Protein AF-A0AAW4N922-F1 (afdb_monomer)

Radius of gyration: 13.3 Å; Cα contacts (8 Å, |Δi|>4): 66; chains: 1; bounding box: 39×26×31 Å

Foldseek 3Di:
DDPPPPPPVQDKDKDFLVVPAPDPLQPVLQDVQNNVQSVVCVVVVHRIGIGRPVSVVSSVVVSVVD

Solvent-accessible surface area (backbone atoms only — not comparable to full-atom values): 4007 Å² total; per-residue (Å²): 141,78,83,76,76,73,80,66,82,72,54,69,38,80,46,54,27,80,77,52,54,92,37,73,90,43,63,89,44,54,50,65,71,51,50,54,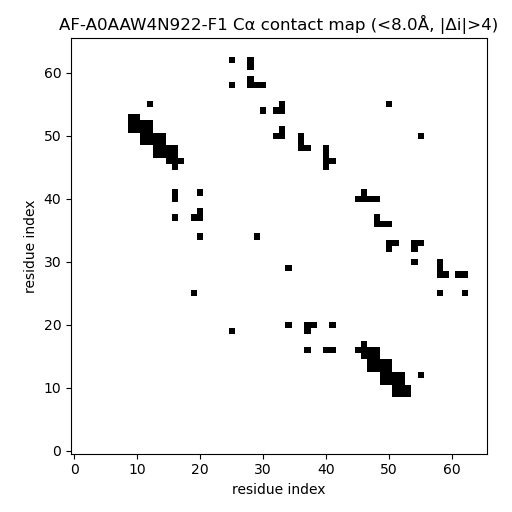38,29,50,52,23,55,77,70,69,40,66,51,32,70,35,50,36,71,60,49,54,47,26,51,55,54,52,76,75,110

Organism: NCBI:txid165179

Mean predicted aligned error: 6.59 Å

Structure (mmCIF, N/CA/C/O backbone):
data_AF-A0AAW4N922-F1
#
_entry.id   AF-A0AAW4N922-F1
#
loop_
_atom_site.group_PDB
_atom_site.id
_atom_site.type_symbol
_atom_site.label_atom_id
_atom_site.label_alt_id
_atom_site.label_comp_id
_atom_site.label_asym_id
_atom_site.label_entity_id
_atom_site.label_seq_id
_atom_site.pdbx_PDB_ins_code
_atom_site.Cartn_x
_atom_site.Cartn_y
_atom_site.Cartn_z
_atom_site.occupancy
_atom_site.B_iso_or_equiv
_atom_site.auth_seq_id
_atom_site.auth_comp_id
_atom_site.auth_asym_id
_atom_site.auth_atom_id
_atom_site.pdbx_PDB_model_num
ATOM 1 N N . MET A 1 1 ? 31.114 11.508 12.455 1.00 45.25 1 MET A N 1
ATOM 2 C CA . MET A 1 1 ? 30.313 10.857 11.400 1.00 45.25 1 MET A CA 1
ATOM 3 C C . MET A 1 1 ? 28.866 11.130 11.748 1.00 45.25 1 MET A C 1
ATOM 5 O O . MET A 1 1 ? 28.286 10.406 12.537 1.00 45.25 1 MET A O 1
ATOM 9 N N . GLU A 1 2 ? 28.335 12.254 11.284 1.00 48.62 2 GLU A N 1
ATOM 10 C CA . GLU A 1 2 ? 26.937 12.626 11.508 1.00 48.62 2 GLU A CA 1
ATOM 11 C C . GLU A 1 2 ? 26.370 12.982 10.146 1.00 48.62 2 GLU A C 1
ATOM 13 O O . GLU A 1 2 ? 26.384 14.133 9.706 1.00 48.62 2 GLU A O 1
ATOM 18 N N . GLU A 1 3 ? 25.934 11.955 9.428 1.00 49.44 3 GLU A N 1
ATOM 19 C CA . GLU A 1 3 ? 25.088 12.160 8.267 1.00 49.44 3 GLU A CA 1
ATOM 20 C C . GLU A 1 3 ? 23.728 12.592 8.799 1.00 49.44 3 GLU A C 1
ATOM 22 O O . GLU A 1 3 ? 22.875 11.786 9.167 1.00 49.44 3 GLU A O 1
ATOM 27 N N . LYS A 1 4 ? 23.574 13.914 8.915 1.00 44.94 4 LY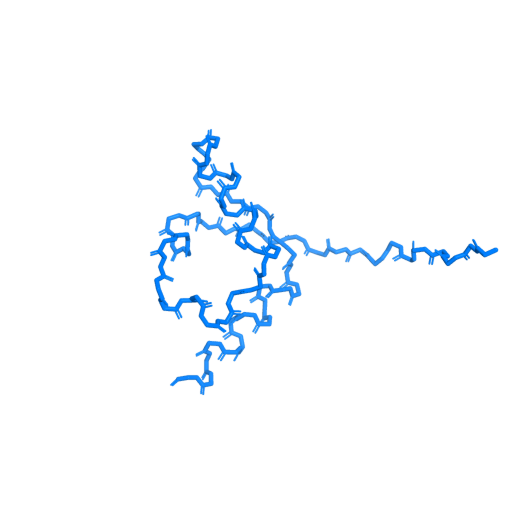S A N 1
ATOM 28 C CA . LYS A 1 4 ? 22.305 14.589 9.163 1.00 44.94 4 LYS A CA 1
ATOM 29 C C . LYS A 1 4 ? 21.300 14.057 8.148 1.00 44.94 4 LYS A C 1
ATOM 31 O O . LYS A 1 4 ? 21.300 14.476 6.989 1.00 44.94 4 LYS A O 1
ATOM 36 N N . LYS A 1 5 ? 20.455 13.125 8.587 1.00 51.28 5 LYS A N 1
ATOM 37 C CA . LYS A 1 5 ? 19.273 12.670 7.864 1.00 51.28 5 LYS A CA 1
ATOM 38 C C . LYS A 1 5 ? 18.402 13.915 7.701 1.00 51.28 5 LYS A C 1
ATOM 40 O O . LYS A 1 5 ? 17.685 14.297 8.616 1.00 51.28 5 LYS A O 1
ATOM 45 N N . LYS A 1 6 ? 18.555 14.630 6.579 1.00 48.62 6 LYS A N 1
ATOM 46 C CA . LYS A 1 6 ? 17.618 15.679 6.174 1.00 48.62 6 LYS A CA 1
ATOM 47 C C . LYS A 1 6 ? 16.250 15.019 6.233 1.00 48.62 6 LYS A C 1
ATOM 49 O O . LYS A 1 6 ? 15.989 14.112 5.443 1.00 48.62 6 LYS A O 1
ATOM 54 N N . GLU A 1 7 ? 15.418 15.448 7.171 1.00 50.06 7 GLU A N 1
ATOM 55 C CA . GLU A 1 7 ? 13.988 15.174 7.182 1.00 50.06 7 GLU A CA 1
ATOM 56 C C . GLU A 1 7 ? 13.418 15.778 5.894 1.00 50.06 7 GLU A C 1
ATOM 58 O O . GLU A 1 7 ? 12.931 16.906 5.852 1.00 50.06 7 GLU A O 1
ATOM 63 N N . LYS A 1 8 ? 13.558 15.056 4.775 1.00 59.88 8 LYS A N 1
ATOM 64 C CA . LYS A 1 8 ? 12.699 15.272 3.623 1.00 59.88 8 LYS A CA 1
ATOM 65 C C . LYS A 1 8 ? 11.303 15.065 4.176 1.00 59.88 8 LYS A C 1
ATOM 67 O O . LYS A 1 8 ? 11.010 14.001 4.713 1.00 59.88 8 LYS A O 1
ATOM 72 N N . LYS A 1 9 ? 10.477 16.100 4.088 1.00 63.81 9 LYS A N 1
ATOM 73 C CA . LYS A 1 9 ? 9.053 16.021 4.374 1.00 63.81 9 LYS A CA 1
ATOM 74 C C . LYS A 1 9 ? 8.484 14.965 3.422 1.00 63.81 9 LYS A C 1
ATOM 76 O O . LYS A 1 9 ? 8.276 15.250 2.247 1.00 63.81 9 LYS A O 1
ATOM 81 N N . VAL A 1 10 ? 8.389 13.722 3.890 1.00 74.19 10 VAL A N 1
ATOM 82 C CA . VAL A 1 10 ? 7.822 12.620 3.117 1.00 74.19 10 VAL A CA 1
ATOM 83 C C . VAL A 1 10 ? 6.325 12.861 3.125 1.00 74.19 10 VAL A C 1
ATOM 85 O O . VAL A 1 10 ? 5.676 12.758 4.165 1.00 74.19 10 VAL A O 1
ATOM 88 N N . GLU A 1 11 ? 5.801 13.287 1.982 1.00 89.19 11 GLU A N 1
ATOM 89 C CA . GLU A 1 11 ? 4.363 13.380 1.785 1.00 89.19 11 GLU A CA 1
ATOM 90 C C . GLU A 1 11 ? 3.784 11.968 1.858 1.00 89.19 11 GLU A C 1
ATOM 92 O O . GLU A 1 11 ? 4.305 11.053 1.225 1.00 89.19 11 GLU A O 1
ATOM 97 N N . MET A 1 12 ? 2.765 11.777 2.695 1.00 93.19 12 MET A N 1
ATOM 98 C CA . MET A 1 12 ? 2.144 10.476 2.928 1.00 93.19 12 MET A CA 1
ATOM 99 C C . MET A 1 12 ? 0.816 10.426 2.181 1.00 93.19 12 MET A C 1
ATOM 101 O O . MET A 1 12 ? 0.003 11.342 2.312 1.00 93.19 12 MET A O 1
ATOM 105 N N . LYS A 1 13 ? 0.586 9.349 1.437 1.00 93.44 13 LYS A N 1
ATOM 106 C CA . LYS A 1 13 ? -0.658 9.074 0.723 1.00 93.44 13 LYS A CA 1
ATOM 107 C C . LYS A 1 13 ? -1.394 7.940 1.417 1.00 93.44 13 LYS A C 1
ATOM 109 O O . LYS A 1 13 ? -0.780 6.962 1.838 1.00 93.44 13 LYS A O 1
ATOM 114 N N . GLU A 1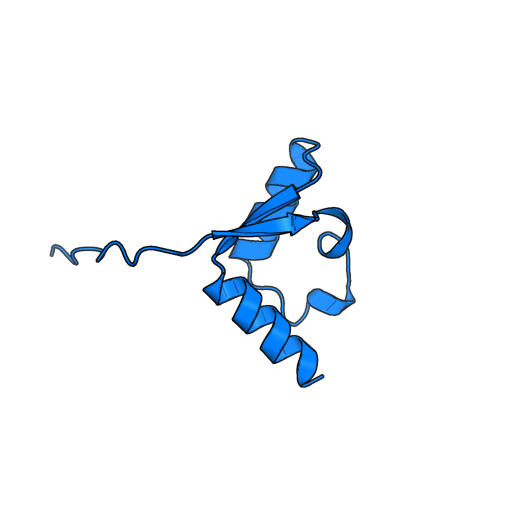 14 ? -2.704 8.090 1.548 1.00 95.81 14 GLU A N 1
ATOM 115 C CA . GLU A 1 14 ? -3.566 7.049 2.092 1.00 95.81 14 GLU A CA 1
ATOM 116 C C . GLU A 1 14 ? -4.105 6.182 0.954 1.00 95.81 14 GLU A C 1
ATOM 118 O O . GLU A 1 14 ? -4.621 6.703 -0.038 1.00 95.81 14 GLU A O 1
ATOM 123 N N . ILE A 1 15 ? -3.944 4.868 1.087 1.00 94.50 15 ILE A N 1
ATOM 124 C CA . ILE A 1 15 ? -4.358 3.880 0.089 1.00 94.50 15 ILE A CA 1
ATOM 125 C C . ILE A 1 15 ? -5.150 2.761 0.759 1.00 94.50 15 ILE A C 1
ATOM 127 O O . ILE A 1 15 ? -4.950 2.468 1.938 1.00 94.50 15 ILE A O 1
ATOM 131 N N . ARG A 1 16 ? -6.057 2.123 0.016 1.00 96.31 16 ARG A N 1
ATOM 132 C CA . ARG A 1 16 ? -6.880 1.027 0.535 1.00 96.31 16 ARG A CA 1
ATOM 133 C C . ARG A 1 16 ? -6.107 -0.285 0.508 1.00 96.31 16 ARG A C 1
ATOM 135 O O . ARG A 1 16 ? -5.648 -0.707 -0.548 1.00 96.31 16 ARG A O 1
ATOM 142 N N . VAL A 1 17 ? -6.006 -0.964 1.647 1.00 95.25 17 VAL A N 1
ATOM 143 C CA . VAL A 1 17 ? -5.180 -2.175 1.783 1.00 95.25 17 VAL A CA 1
ATOM 144 C C . VAL A 1 17 ? -5.638 -3.272 0.823 1.00 95.25 17 VAL A C 1
ATOM 146 O O . VAL A 1 17 ? -4.813 -3.853 0.125 1.00 95.25 17 VAL A O 1
ATOM 149 N N . SER A 1 18 ? -6.950 -3.498 0.720 1.00 94.06 18 SER A N 1
ATOM 150 C CA . SER A 1 18 ? -7.542 -4.546 -0.123 1.00 94.06 18 SER A CA 1
ATOM 151 C C . SER A 1 18 ? -7.278 -4.394 -1.624 1.00 94.06 18 SER A C 1
ATOM 153 O O . SER A 1 18 ? -7.393 -5.375 -2.351 1.00 94.06 18 SER A O 1
ATOM 155 N N . ASP A 1 19 ? -6.954 -3.187 -2.099 1.00 93.25 19 ASP A N 1
ATOM 156 C CA . ASP A 1 19 ? -6.720 -2.941 -3.528 1.00 93.25 19 ASP A CA 1
ATOM 157 C C . ASP A 1 19 ? -5.299 -3.363 -3.957 1.00 93.25 19 ASP A C 1
ATOM 159 O O . ASP A 1 19 ? -5.083 -3.762 -5.109 1.00 93.25 19 ASP A O 1
ATOM 163 N N . TYR A 1 20 ? -4.341 -3.338 -3.019 1.00 93.50 20 TYR A N 1
ATOM 164 C CA . TYR A 1 20 ? -2.915 -3.566 -3.290 1.00 93.50 20 TYR A CA 1
ATOM 165 C C . TYR A 1 20 ? -2.349 -4.806 -2.587 1.00 93.50 20 TYR A C 1
ATOM 167 O O . TYR A 1 20 ? -1.586 -5.560 -3.194 1.00 93.50 20 TYR A O 1
ATOM 175 N N . TYR A 1 21 ? -2.700 -5.046 -1.322 1.00 93.00 21 TYR A N 1
ATOM 176 C CA . TYR A 1 21 ? -2.173 -6.174 -0.555 1.00 93.00 21 TYR A CA 1
ATOM 177 C C . TYR A 1 21 ? -2.733 -7.499 -1.079 1.00 93.00 21 TYR A C 1
ATOM 179 O O . TYR A 1 21 ? -3.941 -7.655 -1.238 1.00 93.00 21 TYR A O 1
ATOM 187 N N . GLY A 1 22 ? -1.854 -8.461 -1.368 1.00 88.62 22 GLY A N 1
ATOM 188 C CA . GLY A 1 22 ? -2.248 -9.741 -1.969 1.00 88.62 22 GLY A CA 1
ATOM 189 C C . GLY A 1 22 ? -2.507 -9.690 -3.482 1.00 88.62 22 GLY A C 1
ATOM 190 O O . GLY A 1 22 ? -2.823 -10.717 -4.085 1.00 88.62 22 GLY A O 1
ATOM 191 N N . ASN A 1 23 ? -2.375 -8.522 -4.118 1.00 91.12 23 ASN A N 1
ATOM 192 C CA . ASN A 1 23 ? -2.636 -8.357 -5.543 1.00 91.12 23 ASN A CA 1
ATOM 193 C C . ASN A 1 23 ? -1.352 -8.557 -6.363 1.00 91.12 23 ASN A C 1
ATOM 195 O O . ASN A 1 23 ? -0.488 -7.681 -6.446 1.00 91.12 23 ASN A O 1
ATOM 199 N N . THR A 1 24 ? -1.258 -9.715 -7.022 1.00 89.38 24 THR A N 1
ATOM 200 C CA . THR A 1 24 ? -0.087 -10.134 -7.811 1.00 89.38 24 THR A CA 1
ATOM 201 C C . THR A 1 24 ? 0.278 -9.173 -8.939 1.00 89.38 24 THR A C 1
ATOM 203 O O . THR A 1 24 ? 1.437 -9.149 -9.352 1.00 89.38 24 THR A O 1
ATOM 206 N N . LYS A 1 25 ? -0.665 -8.338 -9.402 1.00 88.88 25 LYS A N 1
ATOM 207 C CA . LYS A 1 25 ? -0.415 -7.301 -10.417 1.00 88.88 25 LYS A CA 1
ATOM 208 C C . LYS A 1 25 ? 0.671 -6.316 -9.991 1.00 88.88 25 LYS A C 1
ATOM 210 O O . LYS A 1 25 ? 1.440 -5.862 -10.830 1.00 88.88 25 LYS A O 1
ATOM 215 N N . TYR A 1 26 ? 0.751 -6.019 -8.696 1.00 89.56 26 TYR A N 1
ATOM 216 C CA . TYR A 1 26 ? 1.688 -5.035 -8.165 1.00 89.56 26 TYR A CA 1
ATOM 217 C C . TYR A 1 26 ? 2.986 -5.660 -7.649 1.00 89.56 26 TYR A C 1
ATOM 219 O O . TYR A 1 26 ? 3.935 -4.932 -7.404 1.00 89.56 26 TYR A O 1
ATOM 227 N N . TYR A 1 27 ? 3.098 -6.987 -7.526 1.00 88.06 27 TYR A N 1
ATOM 228 C CA . TYR A 1 27 ? 4.257 -7.630 -6.882 1.00 88.06 27 TYR A CA 1
ATOM 229 C C . TYR A 1 27 ? 5.602 -7.319 -7.551 1.00 88.06 27 TYR A C 1
ATOM 231 O O . TYR A 1 27 ? 6.616 -7.242 -6.867 1.00 88.06 27 TYR A O 1
ATOM 239 N N . ASN A 1 28 ? 5.620 -7.110 -8.870 1.00 88.69 28 ASN A N 1
ATOM 240 C CA . ASN A 1 28 ? 6.853 -6.788 -9.597 1.00 88.69 28 ASN A CA 1
ATOM 241 C C . ASN A 1 28 ? 7.296 -5.328 -9.438 1.00 88.69 28 ASN A C 1
ATOM 243 O O . ASN A 1 28 ? 8.460 -5.013 -9.666 1.00 88.69 28 ASN A O 1
ATOM 247 N N . VAL A 1 29 ? 6.369 -4.439 -9.085 1.00 91.25 29 VAL A N 1
ATOM 248 C CA . VAL A 1 29 ? 6.579 -2.984 -9.065 1.00 91.25 29 VAL A CA 1
ATOM 249 C C . VAL A 1 29 ? 6.436 -2.388 -7.663 1.00 91.25 29 VAL A C 1
ATOM 251 O O . VAL A 1 29 ? 6.808 -1.238 -7.452 1.00 91.25 29 VAL A O 1
ATOM 254 N N . MET A 1 30 ? 5.922 -3.161 -6.700 1.00 92.38 30 MET A N 1
ATOM 255 C CA . MET A 1 30 ? 5.657 -2.744 -5.327 1.00 92.38 30 MET A CA 1
ATOM 256 C C . MET A 1 30 ? 6.961 -2.648 -4.526 1.00 92.38 30 MET A C 1
ATOM 258 O O . MET A 1 30 ? 7.619 -3.663 -4.288 1.00 92.38 30 MET A O 1
ATOM 262 N N . PRO A 1 31 ? 7.330 -1.449 -4.045 1.00 92.50 31 PRO A N 1
ATOM 263 C CA . PRO A 1 31 ? 8.441 -1.284 -3.122 1.00 92.50 31 PRO A CA 1
ATOM 264 C C . PRO A 1 31 ? 8.168 -1.996 -1.794 1.00 92.50 31 PRO A C 1
ATOM 266 O O . PRO A 1 31 ? 7.046 -1.962 -1.285 1.00 92.50 31 PRO A O 1
ATOM 269 N N . SER A 1 32 ? 9.213 -2.548 -1.172 1.00 92.62 32 SER A N 1
ATOM 270 C CA . SER A 1 32 ? 9.103 -3.236 0.124 1.00 92.62 32 SER A CA 1
ATOM 271 C C . SER A 1 32 ? 8.470 -2.360 1.209 1.00 92.62 32 SER A C 1
ATOM 273 O O . SER A 1 32 ? 7.658 -2.846 1.976 1.00 92.62 32 SER A O 1
ATOM 275 N N . ALA A 1 3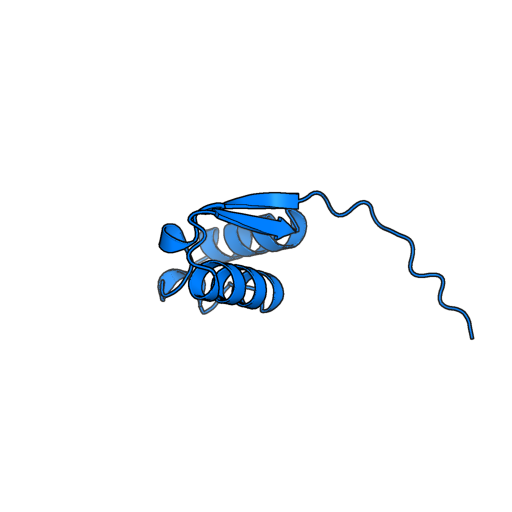3 ? 8.738 -1.049 1.212 1.00 92.06 33 ALA A N 1
ATOM 276 C CA . ALA A 1 33 ? 8.133 -0.120 2.171 1.00 92.06 33 ALA A CA 1
ATOM 277 C C . ALA A 1 33 ? 6.598 -0.016 2.043 1.00 92.06 33 ALA A C 1
ATOM 279 O O . ALA A 1 33 ? 5.907 0.145 3.048 1.00 92.06 33 ALA A O 1
ATOM 280 N N . ILE A 1 34 ? 6.057 -0.120 0.821 1.00 93.56 34 ILE A N 1
ATOM 281 C CA . ILE A 1 34 ? 4.604 -0.173 0.591 1.00 93.56 34 ILE A CA 1
ATOM 282 C C . ILE A 1 34 ? 4.062 -1.519 1.063 1.00 93.56 34 ILE A C 1
ATOM 284 O O . ILE A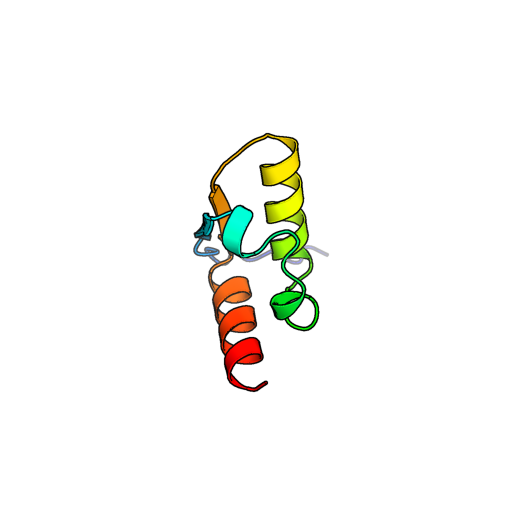 1 34 ? 3.039 -1.553 1.743 1.00 93.56 34 ILE A O 1
ATOM 288 N N . PHE A 1 35 ? 4.763 -2.611 0.749 1.00 93.75 35 PHE A N 1
ATOM 289 C CA . PHE A 1 35 ? 4.384 -3.948 1.196 1.00 93.75 35 PHE A CA 1
ATOM 290 C C . PHE A 1 35 ? 4.328 -4.047 2.726 1.00 93.75 35 PHE A C 1
ATOM 292 O O . PHE A 1 35 ? 3.306 -4.468 3.255 1.00 93.75 35 PHE A O 1
ATOM 299 N N . ASP A 1 36 ? 5.361 -3.586 3.433 1.00 94.69 36 ASP A N 1
ATOM 300 C CA . ASP A 1 36 ? 5.424 -3.606 4.900 1.00 94.69 36 ASP A CA 1
ATOM 301 C C . ASP A 1 36 ? 4.267 -2.807 5.523 1.00 94.69 36 ASP A C 1
ATOM 303 O O . ASP A 1 36 ? 3.642 -3.240 6.492 1.00 94.69 36 ASP A O 1
ATOM 307 N N . ALA A 1 37 ? 3.943 -1.639 4.955 1.00 95.00 37 ALA A N 1
ATOM 308 C CA . ALA A 1 37 ? 2.830 -0.814 5.421 1.00 95.00 37 ALA A CA 1
ATOM 309 C C . ALA A 1 37 ? 1.468 -1.488 5.188 1.00 95.00 37 ALA A C 1
ATOM 311 O O . ALA A 1 37 ? 0.592 -1.429 6.054 1.00 95.00 37 ALA A O 1
ATOM 312 N N . LEU A 1 38 ? 1.290 -2.127 4.030 1.00 95.62 38 LEU A N 1
ATOM 313 C CA . LEU A 1 38 ? 0.093 -2.890 3.690 1.00 95.62 38 LEU A CA 1
ATOM 314 C C . LEU A 1 38 ? -0.062 -4.131 4.578 1.00 95.62 38 LEU A C 1
ATOM 316 O O . LEU A 1 38 ? -1.148 -4.361 5.104 1.00 95.62 38 LEU A O 1
ATOM 320 N N . GLU A 1 39 ? 1.012 -4.895 4.782 1.00 95.56 39 GLU A N 1
ATOM 321 C CA . GLU A 1 39 ? 1.031 -6.074 5.649 1.00 95.56 39 GLU A CA 1
ATOM 322 C C . GLU A 1 39 ? 0.691 -5.694 7.087 1.00 95.56 39 GLU A C 1
ATOM 324 O O . GLU A 1 39 ? -0.180 -6.305 7.703 1.00 95.56 39 GLU A O 1
ATOM 329 N N . LEU A 1 40 ? 1.313 -4.639 7.615 1.00 95.94 40 LEU A N 1
ATOM 330 C CA . LEU A 1 40 ? 1.036 -4.177 8.969 1.00 95.94 40 LEU A CA 1
ATOM 331 C C . LEU A 1 40 ? -0.424 -3.737 9.138 1.00 95.94 40 LEU A C 1
ATOM 333 O O . LEU A 1 40 ? -1.046 -4.071 10.147 1.00 95.94 40 LEU A O 1
ATOM 337 N N . ALA A 1 41 ? -0.967 -2.997 8.170 1.00 96.38 41 ALA A N 1
ATOM 338 C CA . ALA A 1 41 ? -2.360 -2.562 8.192 1.00 96.38 41 ALA A CA 1
ATOM 339 C C . ALA A 1 41 ? -3.320 -3.758 8.094 1.00 96.38 41 ALA A C 1
ATOM 341 O O . ALA A 1 41 ? -4.274 -3.847 8.866 1.00 96.38 41 ALA A O 1
ATOM 342 N N . TYR A 1 42 ? -3.013 -4.737 7.237 1.00 95.31 42 TYR A N 1
ATOM 343 C CA . TYR A 1 42 ? -3.767 -5.985 7.138 1.00 95.31 42 TYR A CA 1
ATOM 344 C C . TYR A 1 42 ? -3.758 -6.768 8.460 1.00 95.31 42 TYR A C 1
ATOM 346 O O . TYR A 1 42 ? -4.814 -7.175 8.943 1.00 95.31 42 TYR A O 1
ATOM 354 N N . LEU A 1 43 ? -2.592 -6.915 9.099 1.00 96.12 43 LEU A N 1
ATOM 355 C CA . LEU A 1 43 ? -2.448 -7.585 10.398 1.00 96.12 43 LEU A CA 1
ATOM 356 C C . LEU A 1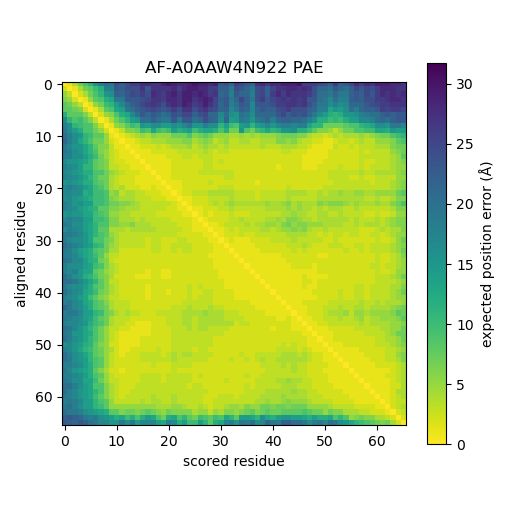 43 ? -3.210 -6.876 11.525 1.00 96.12 43 LEU A C 1
ATOM 358 O O . LEU A 1 43 ? -3.655 -7.525 12.472 1.00 96.12 43 LEU A O 1
ATOM 362 N N . LYS A 1 44 ? -3.369 -5.554 11.432 1.00 96.38 44 LYS A N 1
ATOM 363 C CA . LYS A 1 44 ? -4.152 -4.749 12.379 1.00 96.38 44 LYS A CA 1
ATOM 364 C C . LYS A 1 44 ? -5.650 -4.718 12.070 1.00 96.38 44 LYS A C 1
ATOM 366 O O . LYS A 1 44 ? -6.414 -4.244 12.908 1.00 96.38 44 LYS A O 1
ATOM 371 N N . GLY A 1 45 ? -6.071 -5.210 10.905 1.00 96.25 45 GLY A N 1
ATOM 372 C CA . GLY A 1 45 ? -7.452 -5.103 10.431 1.00 96.25 45 GLY A CA 1
ATOM 373 C C . GLY A 1 45 ? -7.840 -3.689 9.986 1.00 96.25 45 GLY A C 1
ATOM 374 O O . GLY A 1 45 ? -9.012 -3.329 10.065 1.00 96.25 45 GLY A O 1
ATOM 375 N N . GLU A 1 46 ? -6.875 -2.875 9.554 1.00 97.00 46 GLU A N 1
ATOM 376 C CA . GLU A 1 46 ? -7.117 -1.532 9.019 1.00 97.00 46 GLU A CA 1
ATOM 377 C C . GLU A 1 46 ? -7.535 -1.602 7.540 1.00 97.00 46 GLU A C 1
ATOM 379 O O . GLU A 1 46 ? -6.985 -2.368 6.748 1.00 97.00 46 GLU A O 1
ATOM 384 N N . GLU A 1 47 ? -8.514 -0.782 7.144 1.00 96.19 47 GLU A N 1
ATOM 385 C CA . GLU A 1 47 ? -8.987 -0.728 5.752 1.00 96.19 47 GLU A CA 1
ATOM 386 C C . GLU A 1 47 ? -8.042 0.058 4.836 1.00 96.19 47 GLU A C 1
ATOM 388 O O . GLU A 1 47 ? -7.947 -0.216 3.635 1.00 96.19 47 GLU A O 1
ATOM 393 N N . THR A 1 48 ? -7.348 1.045 5.399 1.00 96.50 48 THR A N 1
ATOM 394 C CA . THR A 1 48 ? -6.415 1.919 4.693 1.00 96.50 48 THR A CA 1
ATOM 395 C C . THR A 1 48 ? -5.067 1.947 5.399 1.00 96.50 48 THR A C 1
ATOM 397 O O . THR A 1 48 ? -4.965 1.708 6.601 1.00 96.50 48 THR A O 1
ATOM 400 N N . CYS A 1 49 ? -4.009 2.229 4.645 1.00 95.62 49 CYS A N 1
ATOM 401 C CA . CYS A 1 49 ? -2.679 2.457 5.190 1.00 95.62 49 CYS A CA 1
ATOM 402 C C . CYS A 1 49 ? -2.067 3.728 4.598 1.00 95.62 49 CYS A C 1
ATOM 404 O O . CYS A 1 49 ? -2.480 4.211 3.540 1.00 95.62 49 CYS A O 1
ATOM 406 N N . LYS A 1 50 ? -1.077 4.283 5.302 1.00 95.00 50 LYS A N 1
ATOM 407 C CA . LYS A 1 50 ? -0.324 5.456 4.853 1.00 95.00 50 LYS A CA 1
ATOM 408 C C . LYS A 1 50 ? 1.036 5.021 4.340 1.00 95.00 50 LYS A C 1
ATOM 410 O O . L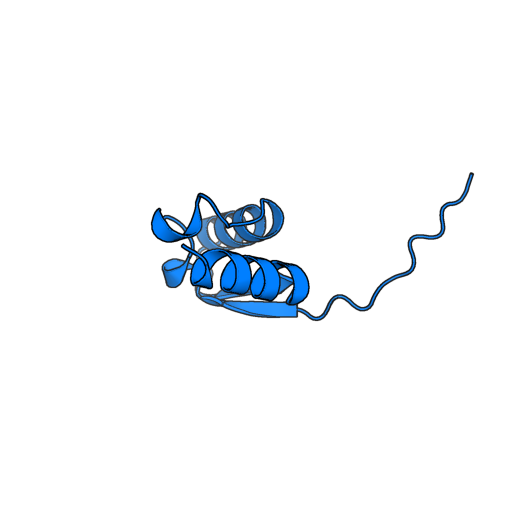YS A 1 50 ? 1.811 4.419 5.079 1.00 95.00 50 LYS A O 1
ATOM 415 N N . VAL A 1 51 ? 1.321 5.372 3.096 1.00 94.50 51 VAL A N 1
ATOM 416 C CA . VAL A 1 51 ? 2.591 5.095 2.420 1.00 94.50 51 VAL A CA 1
ATOM 417 C C . VAL A 1 51 ? 3.224 6.394 1.947 1.00 94.50 51 VAL A C 1
ATOM 419 O O . VAL A 1 51 ? 2.540 7.405 1.793 1.00 94.50 51 VAL A O 1
ATOM 422 N N . ALA A 1 52 ? 4.531 6.392 1.697 1.00 93.94 52 ALA A N 1
ATOM 423 C CA . ALA A 1 52 ? 5.184 7.546 1.096 1.00 93.94 52 ALA A CA 1
ATOM 424 C C . ALA A 1 52 ? 4.636 7.775 -0.322 1.00 93.94 52 ALA A C 1
ATOM 426 O O . ALA A 1 52 ? 4.684 6.878 -1.163 1.00 93.94 52 ALA A O 1
ATOM 427 N N . ALA A 1 53 ? 4.154 8.986 -0.602 1.00 91.81 53 ALA A N 1
ATOM 428 C CA . ALA A 1 53 ? 3.629 9.365 -1.910 1.00 91.81 53 ALA A CA 1
ATOM 429 C C . ALA A 1 53 ? 4.669 9.118 -3.009 1.00 91.81 53 ALA A C 1
ATOM 431 O O . ALA A 1 53 ? 4.350 8.524 -4.024 1.00 91.81 53 ALA A O 1
ATOM 432 N N . SER A 1 54 ? 5.943 9.443 -2.759 1.00 91.69 54 SER A N 1
ATOM 433 C CA . SER A 1 54 ? 7.025 9.193 -3.719 1.00 91.69 54 SER A CA 1
ATOM 434 C C . SER A 1 54 ? 7.206 7.715 -4.084 1.00 91.69 54 SER A C 1
ATOM 436 O O . SER A 1 54 ? 7.477 7.416 -5.244 1.00 91.69 54 SER A O 1
ATOM 438 N N . ASP A 1 55 ? 7.056 6.799 -3.123 1.00 91.88 55 ASP A N 1
ATOM 439 C CA . ASP A 1 55 ? 7.142 5.358 -3.395 1.00 91.88 55 ASP A CA 1
ATOM 440 C C . ASP A 1 55 ? 5.906 4.879 -4.161 1.00 91.88 55 ASP A C 1
ATOM 442 O O . ASP A 1 55 ? 6.014 4.044 -5.059 1.00 91.88 55 ASP A O 1
ATOM 446 N N . PHE A 1 56 ? 4.738 5.434 -3.832 1.00 92.94 56 PHE A N 1
ATOM 447 C CA . PHE A 1 56 ? 3.480 5.095 -4.487 1.00 92.94 56 PHE A CA 1
ATOM 448 C C . PHE A 1 56 ? 3.432 5.593 -5.936 1.00 92.94 56 PHE A C 1
ATOM 450 O O . PHE A 1 56 ? 3.120 4.819 -6.833 1.00 92.94 56 PHE A O 1
ATOM 457 N N . ASP A 1 57 ? 3.794 6.852 -6.186 1.00 91.88 57 ASP A N 1
ATOM 458 C CA . ASP A 1 57 ? 3.887 7.420 -7.535 1.00 91.88 57 ASP A CA 1
ATOM 459 C C . ASP A 1 57 ? 4.902 6.659 -8.390 1.00 91.88 57 ASP A C 1
ATOM 461 O O . ASP A 1 57 ? 4.655 6.405 -9.569 1.00 91.88 57 ASP A O 1
ATOM 465 N N . LYS A 1 58 ? 6.025 6.235 -7.795 1.00 90.50 58 LYS A N 1
ATOM 466 C CA . LYS A 1 58 ? 6.985 5.373 -8.484 1.00 90.50 58 LYS A CA 1
ATOM 467 C C . LYS A 1 58 ? 6.349 4.028 -8.852 1.00 90.50 58 LYS A C 1
ATOM 469 O O . LYS A 1 58 ? 6.425 3.639 -10.010 1.00 90.50 58 LYS A O 1
ATOM 474 N N . MET A 1 59 ? 5.692 3.356 -7.903 1.00 91.19 59 MET A N 1
ATOM 475 C CA . MET A 1 59 ? 4.999 2.084 -8.145 1.00 91.19 59 MET A CA 1
ATOM 476 C C . MET A 1 59 ? 3.962 2.195 -9.274 1.00 91.19 59 MET A C 1
ATOM 478 O O . MET A 1 59 ? 3.931 1.343 -10.159 1.00 91.19 59 MET A O 1
ATOM 482 N N . GLU A 1 60 ? 3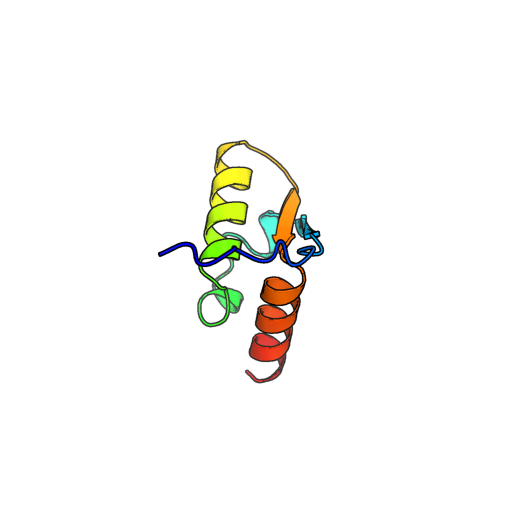.134 3.242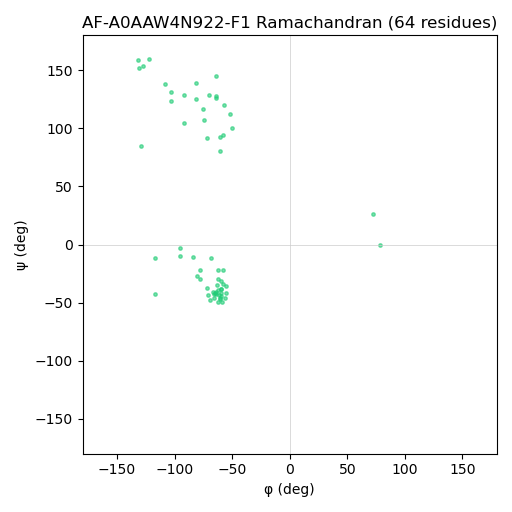 -9.264 1.00 90.88 60 GLU A N 1
ATOM 483 C CA . GLU A 1 60 ? 2.115 3.494 -10.295 1.00 90.88 60 GLU A CA 1
ATOM 484 C C . GLU A 1 60 ? 2.747 3.795 -11.658 1.00 90.88 60 GLU A C 1
ATOM 486 O O . GLU A 1 60 ? 2.295 3.276 -12.680 1.00 90.88 60 GLU A O 1
ATOM 491 N N . SER A 1 61 ? 3.813 4.599 -11.684 1.00 90.50 61 SER A N 1
ATOM 492 C CA . SER A 1 61 ? 4.547 4.893 -12.916 1.00 90.50 61 SER A CA 1
ATOM 493 C C . SER A 1 61 ? 5.199 3.641 -13.496 1.00 90.50 61 SER A C 1
ATOM 495 O O . SER A 1 61 ? 5.146 3.452 -14.708 1.00 90.50 61 SER A O 1
ATOM 497 N N . ASP A 1 62 ? 5.814 2.798 -12.661 1.00 88.69 62 ASP A N 1
ATOM 498 C CA . ASP A 1 62 ? 6.400 1.525 -13.090 1.00 88.69 62 ASP A CA 1
ATOM 499 C C . ASP A 1 62 ? 5.293 0.588 -13.614 1.00 88.69 62 ASP A C 1
ATOM 501 O O . ASP A 1 62 ? 5.468 -0.031 -14.660 1.00 88.69 62 ASP A O 1
ATOM 505 N N . TYR A 1 63 ? 4.125 0.544 -12.957 1.00 88.00 63 TYR A N 1
ATOM 506 C CA . TYR A 1 63 ? 2.970 -0.256 -13.388 1.00 88.00 63 TYR A CA 1
ATOM 507 C C . TYR A 1 63 ? 2.408 0.168 -14.755 1.00 88.00 63 TYR A C 1
ATOM 509 O O . TYR A 1 63 ? 2.050 -0.689 -15.556 1.00 88.00 63 TYR A O 1
ATOM 517 N N . GLN A 1 64 ? 2.349 1.468 -15.060 1.00 82.50 64 GLN A N 1
ATOM 518 C CA . GLN A 1 64 ? 1.861 1.966 -16.357 1.00 82.50 64 GLN A CA 1
ATOM 519 C C . GLN A 1 64 ? 2.777 1.634 -17.548 1.00 82.50 64 GLN A C 1
ATOM 521 O O . GLN A 1 64 ? 2.392 1.868 -18.694 1.00 82.50 64 GLN A O 1
ATOM 526 N N . GLN A 1 65 ? 3.997 1.155 -17.304 1.00 70.50 65 GLN A N 1
ATOM 527 C CA . GLN A 1 65 ? 4.946 0.763 -18.351 1.00 70.50 65 GLN A CA 1
ATOM 528 C C . GLN A 1 65 ? 4.906 -0.742 -18.669 1.00 70.50 65 GLN A C 1
ATOM 530 O O . GLN A 1 65 ? 5.631 -1.177 -19.567 1.00 70.50 65 GLN A O 1
ATOM 535 N N . VAL A 1 66 ? 4.089 -1.520 -17.946 1.00 59.66 66 VAL A N 1
ATOM 536 C CA . VAL A 1 66 ? 3.919 -2.980 -18.095 1.00 59.66 66 VAL A CA 1
ATOM 537 C C . VAL A 1 66 ? 2.676 -3.298 -18.918 1.00 59.66 66 VAL A C 1
ATOM 539 O O . VAL A 1 66 ? 2.763 -4.221 -19.759 1.00 59.66 66 VAL A O 1
#

pLDDT: mean 86.04, std 15.18, range [44.94, 97.0]

Sequence (66 aa):
MEEKKKEKKVEMKEIRVSDYYGNTKYYNVMPSAIFDALELAYLKGEETCKVAASDFDKMESDYQQV

Secondary structure (DSSP, 8-state):
-----------EEEEEHHHHTT-GGGTTT--HHHHHHHHHHHHHT-SEEEEEHHHHHHHHHHHTT-